Protein AF-A0A818UI36-F1 (afdb_monomer)

pLDDT: mean 81.96, std 17.67, range [47.0, 98.19]

Structure (mmCIF, N/CA/C/O backbone):
data_AF-A0A818UI36-F1
#
_entry.id   AF-A0A818UI36-F1
#
loop_
_atom_site.group_PDB
_atom_site.id
_atom_site.type_symbol
_atom_site.label_atom_id
_atom_site.label_alt_id
_atom_site.label_comp_id
_atom_site.label_asym_id
_atom_site.label_entity_id
_atom_site.label_seq_id
_atom_site.pdbx_PDB_ins_code
_atom_site.Cartn_x
_atom_site.Cartn_y
_atom_site.Cartn_z
_atom_site.occupancy
_atom_site.B_iso_or_equiv
_atom_site.auth_seq_id
_atom_site.auth_comp_id
_atom_site.auth_asym_id
_atom_site.auth_atom_id
_atom_site.pdbx_PDB_model_num
ATOM 1 N N . MET A 1 1 ? 11.537 -13.471 -4.203 1.00 47.00 1 MET A N 1
ATOM 2 C CA . MET A 1 1 ? 10.579 -13.630 -5.318 1.00 47.00 1 MET A CA 1
ATOM 3 C C . MET A 1 1 ? 9.491 -12.593 -5.110 1.00 47.00 1 MET A C 1
ATOM 5 O O . MET A 1 1 ? 9.039 -12.484 -3.979 1.00 47.00 1 MET A O 1
ATOM 9 N N . ALA A 1 2 ? 9.150 -11.812 -6.138 1.00 59.53 2 ALA A N 1
ATOM 10 C CA . ALA A 1 2 ? 8.014 -10.890 -6.097 1.00 59.53 2 ALA A CA 1
ATOM 11 C C . ALA A 1 2 ? 6.704 -11.681 -6.213 1.00 59.53 2 ALA A C 1
ATOM 13 O O . ALA A 1 2 ? 6.661 -12.662 -6.960 1.00 59.53 2 ALA A O 1
ATOM 14 N N . ASN A 1 3 ? 5.647 -11.264 -5.509 1.00 71.19 3 ASN A N 1
ATOM 15 C CA . ASN A 1 3 ? 4.349 -11.951 -5.573 1.00 71.19 3 ASN A CA 1
ATOM 16 C C . ASN A 1 3 ? 3.522 -11.554 -6.812 1.00 71.19 3 ASN A C 1
ATOM 18 O O . ASN A 1 3 ? 2.388 -12.003 -6.944 1.00 71.19 3 ASN A O 1
ATOM 22 N N . GLN A 1 4 ? 4.093 -10.757 -7.728 1.00 85.06 4 GLN A N 1
ATOM 23 C CA . GLN A 1 4 ? 3.469 -10.308 -8.983 1.00 85.06 4 GLN A CA 1
ATOM 24 C C . GLN A 1 4 ? 2.098 -9.644 -8.778 1.00 85.06 4 GLN A C 1
ATOM 26 O O . GLN A 1 4 ? 1.242 -9.683 -9.658 1.00 85.06 4 GLN A O 1
ATOM 31 N N . ILE A 1 5 ? 1.876 -9.023 -7.615 1.00 92.12 5 ILE A N 1
ATOM 32 C CA . ILE A 1 5 ? 0.691 -8.194 -7.411 1.00 92.12 5 ILE A CA 1
ATOM 33 C C . ILE A 1 5 ? 0.895 -6.923 -8.238 1.00 92.12 5 ILE A C 1
ATOM 35 O O . ILE A 1 5 ? 1.753 -6.111 -7.903 1.00 92.12 5 ILE A O 1
ATOM 39 N N . GLY A 1 6 ? 0.146 -6.799 -9.332 1.00 94.69 6 GLY A N 1
ATOM 40 C CA . GLY A 1 6 ? 0.037 -5.567 -10.115 1.00 94.69 6 GLY A CA 1
ATOM 41 C C . GLY A 1 6 ? -1.142 -4.709 -9.676 1.00 94.69 6 GLY A C 1
ATOM 42 O O . GLY A 1 6 ? -1.801 -5.007 -8.676 1.00 94.69 6 GLY A O 1
ATOM 43 N N . ASP A 1 7 ? -1.440 -3.676 -10.458 1.00 97.69 7 ASP A N 1
ATOM 44 C CA . ASP A 1 7 ? -2.481 -2.692 -10.141 1.00 97.69 7 ASP A CA 1
ATOM 45 C C . ASP A 1 7 ? -3.861 -3.313 -9.916 1.00 97.69 7 ASP A C 1
ATOM 47 O O . ASP A 1 7 ? -4.539 -2.975 -8.948 1.00 97.69 7 ASP A O 1
ATOM 51 N N . GLU A 1 8 ? -4.247 -4.298 -10.729 1.00 96.88 8 GLU A N 1
ATOM 52 C CA . GLU A 1 8 ? -5.520 -5.007 -10.558 1.00 96.88 8 GLU A CA 1
ATOM 53 C C . GLU A 1 8 ? -5.568 -5.778 -9.223 1.00 96.88 8 GLU A C 1
ATOM 55 O O . GLU A 1 8 ? -6.557 -5.752 -8.487 1.00 96.88 8 GLU A O 1
ATOM 60 N N . GLY A 1 9 ? -4.460 -6.425 -8.849 1.00 96.25 9 GLY A N 1
ATOM 61 C CA . GLY A 1 9 ? -4.343 -7.109 -7.563 1.00 96.25 9 GLY A CA 1
ATOM 62 C C . GLY A 1 9 ? -4.409 -6.133 -6.386 1.00 96.25 9 GLY A C 1
ATOM 63 O O . GLY A 1 9 ? -5.090 -6.403 -5.392 1.00 96.25 9 GLY A O 1
ATOM 64 N N . ALA A 1 10 ? -3.754 -4.977 -6.516 1.00 97.31 10 ALA A N 1
ATOM 65 C CA . ALA A 1 10 ? -3.821 -3.897 -5.540 1.00 97.31 10 ALA A CA 1
ATOM 66 C C . ALA A 1 10 ? -5.242 -3.325 -5.419 1.00 97.31 10 ALA A C 1
ATOM 68 O O . ALA A 1 10 ? -5.692 -3.072 -4.304 1.00 97.31 10 ALA A O 1
ATOM 69 N N . GLN A 1 11 ? -5.985 -3.208 -6.523 1.00 98.19 11 GLN A N 1
ATOM 70 C CA . GLN A 1 11 ? -7.384 -2.783 -6.528 1.00 98.19 11 GLN A CA 1
ATOM 71 C C . GLN A 1 11 ? -8.284 -3.759 -5.758 1.00 98.19 11 GLN A C 1
ATOM 73 O O . GLN A 1 11 ? -9.048 -3.342 -4.883 1.00 98.19 11 GLN A O 1
ATOM 78 N N . TYR A 1 12 ? -8.194 -5.067 -6.026 1.00 97.50 12 TYR A N 1
ATOM 79 C CA . TYR A 1 12 ? -8.975 -6.052 -5.266 1.00 97.50 12 TYR A CA 1
ATOM 80 C C . TYR A 1 12 ? -8.613 -6.037 -3.781 1.00 97.50 12 TYR A C 1
ATOM 82 O O . TYR A 1 12 ? -9.500 -6.103 -2.923 1.00 97.50 12 TYR A O 1
ATOM 90 N N . PHE A 1 13 ? -7.322 -5.907 -3.467 1.00 96.56 13 PHE A N 1
ATOM 91 C CA . PHE A 1 13 ? -6.868 -5.786 -2.090 1.00 96.56 13 PHE A CA 1
ATOM 92 C C . PHE A 1 13 ? -7.407 -4.516 -1.424 1.00 96.56 13 PHE A C 1
ATOM 94 O O . PHE A 1 13 ? -7.908 -4.589 -0.306 1.00 96.56 13 PHE A O 1
ATOM 101 N N . ALA A 1 14 ? -7.378 -3.374 -2.110 1.00 97.19 14 ALA A N 1
ATOM 102 C CA . ALA A 1 14 ? -7.915 -2.104 -1.634 1.00 97.19 14 ALA A CA 1
ATOM 103 C C . ALA A 1 14 ? -9.413 -2.210 -1.305 1.00 97.19 14 ALA A C 1
ATOM 105 O O . ALA A 1 14 ? -9.839 -1.823 -0.215 1.00 97.19 14 ALA A O 1
ATOM 106 N N . ASN A 1 15 ? -10.200 -2.827 -2.189 1.00 97.50 15 ASN A N 1
ATOM 107 C CA . ASN A 1 15 ? -11.624 -3.077 -1.955 1.00 97.50 15 ASN A CA 1
ATOM 108 C C . ASN A 1 15 ? -11.854 -3.945 -0.706 1.00 97.50 15 ASN A C 1
ATOM 110 O O . ASN A 1 15 ? -12.710 -3.639 0.127 1.00 97.50 15 ASN A O 1
ATOM 114 N N . ALA A 1 16 ? -11.057 -5.002 -0.525 1.00 97.00 16 ALA A N 1
ATOM 115 C CA . ALA A 1 16 ? -11.108 -5.825 0.682 1.00 97.00 16 ALA A CA 1
ATOM 116 C C . ALA A 1 16 ? -10.648 -5.054 1.934 1.00 97.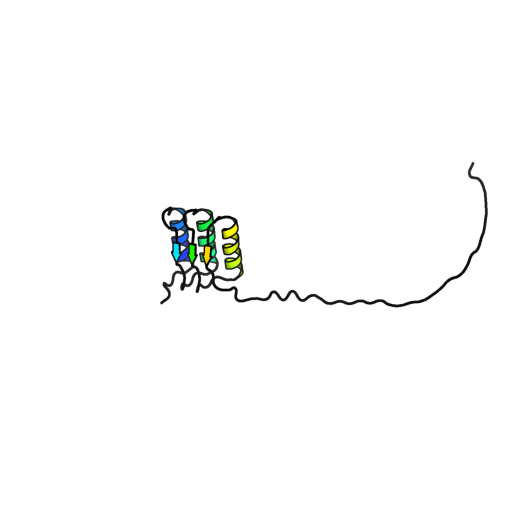00 16 ALA A C 1
ATOM 118 O O . ALA A 1 16 ? -11.181 -5.251 3.028 1.00 97.00 16 ALA A O 1
ATOM 119 N N . LEU A 1 17 ? -9.682 -4.147 1.792 1.00 96.38 17 LEU A N 1
ATOM 120 C CA . LEU A 1 17 ? -9.164 -3.350 2.893 1.00 96.38 17 LEU A CA 1
ATOM 121 C C . LEU A 1 17 ? -10.213 -2.365 3.412 1.00 96.38 17 LEU A C 1
ATOM 123 O O . LEU A 1 17 ? -10.332 -2.198 4.620 1.00 96.38 17 LEU A O 1
ATOM 127 N N . GLN A 1 18 ? -11.037 -1.769 2.548 1.00 96.00 18 GLN A N 1
ATOM 128 C CA . GLN A 1 18 ? -12.106 -0.851 2.968 1.00 96.00 18 GLN A CA 1
ATOM 129 C C . GLN A 1 18 ? -13.084 -1.490 3.968 1.00 96.00 18 GLN A C 1
ATOM 131 O O . GLN A 1 18 ? -13.517 -0.841 4.930 1.00 96.00 18 GLN A O 1
ATOM 136 N N . ILE A 1 19 ? -13.409 -2.771 3.768 1.00 96.12 19 ILE A N 1
ATOM 137 C CA . ILE A 1 19 ? -14.330 -3.532 4.624 1.00 96.12 19 ILE A CA 1
ATOM 138 C C . ILE A 1 19 ? -13.633 -4.174 5.825 1.00 96.12 19 ILE A C 1
ATOM 140 O O . ILE A 1 19 ? -14.263 -4.353 6.868 1.00 96.12 19 ILE A O 1
ATOM 144 N N . ASN A 1 20 ? -12.347 -4.506 5.713 1.00 95.62 20 ASN A N 1
ATOM 145 C CA . ASN A 1 20 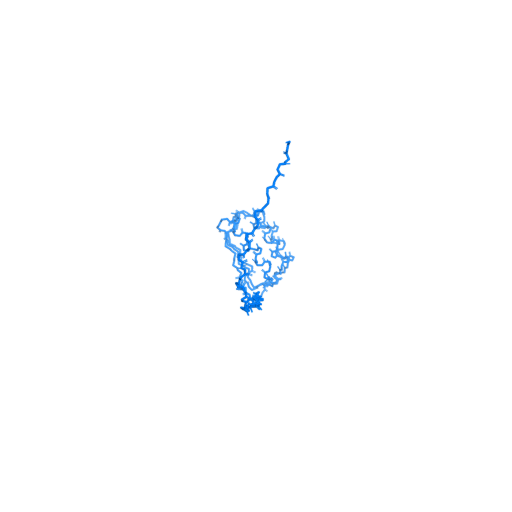? -11.600 -5.135 6.791 1.00 95.62 20 ASN A CA 1
ATOM 146 C C . ASN A 1 20 ? -11.418 -4.157 7.965 1.00 95.62 20 ASN A C 1
ATOM 148 O O . ASN A 1 20 ? -11.012 -3.018 7.767 1.00 95.62 20 ASN A O 1
ATOM 152 N N . LYS A 1 21 ? -11.721 -4.589 9.195 1.00 94.62 21 LYS A N 1
ATOM 153 C CA . LYS A 1 21 ? -11.587 -3.770 10.418 1.00 94.62 21 LYS A CA 1
ATOM 154 C C . LYS A 1 21 ? -10.658 -4.398 11.460 1.00 94.62 21 LYS A C 1
ATOM 156 O O . LYS A 1 21 ? -10.746 -4.075 12.640 1.00 94.62 21 LYS A O 1
ATOM 161 N N . THR A 1 22 ? -9.822 -5.347 11.050 1.00 96.56 22 THR A N 1
ATOM 162 C CA . THR A 1 22 ? -8.964 -6.118 11.961 1.00 96.56 22 THR A CA 1
ATOM 163 C C . THR A 1 22 ? -7.488 -6.011 11.614 1.00 96.56 22 THR A C 1
ATOM 165 O O . THR A 1 22 ? -6.653 -6.105 12.508 1.00 96.56 22 THR A O 1
ATOM 168 N N . LEU A 1 23 ? -7.153 -5.805 10.340 1.00 96.88 23 LEU A N 1
ATOM 169 C CA . LEU A 1 23 ? -5.777 -5.624 9.908 1.00 96.88 23 LEU A CA 1
ATOM 170 C C . LEU A 1 23 ? -5.246 -4.273 10.380 1.00 96.88 23 LEU A C 1
ATOM 172 O O . LEU A 1 23 ? -5.863 -3.230 10.153 1.00 96.88 23 LEU A O 1
ATOM 176 N N . THR A 1 24 ? -4.072 -4.332 11.002 1.00 96.75 24 THR A N 1
ATOM 177 C CA . THR A 1 24 ? -3.296 -3.178 11.462 1.00 96.75 24 THR A CA 1
ATOM 178 C C . THR A 1 24 ? -2.039 -2.969 10.623 1.00 96.75 24 THR A C 1
ATOM 180 O O . THR A 1 24 ? -1.619 -1.836 10.408 1.00 96.75 24 THR A O 1
ATOM 183 N N . THR A 1 25 ? -1.461 -4.049 10.095 1.00 96.81 25 THR A N 1
ATOM 184 C CA . THR A 1 25 ? -0.219 -4.017 9.319 1.00 96.81 25 THR A CA 1
ATOM 185 C C . THR A 1 25 ? -0.393 -4.751 7.998 1.00 96.81 25 THR A C 1
ATOM 187 O O . THR A 1 25 ? -0.862 -5.889 7.966 1.00 96.81 25 THR A O 1
ATOM 190 N N . VAL A 1 26 ? 0.022 -4.107 6.909 1.00 96.38 26 VAL A N 1
ATOM 191 C CA . VAL A 1 26 ? -0.030 -4.643 5.547 1.00 96.38 26 VAL A CA 1
ATOM 192 C C . VAL A 1 26 ? 1.366 -4.581 4.931 1.00 96.38 26 VAL A C 1
ATOM 194 O O . VAL A 1 26 ? 2.006 -3.534 4.929 1.00 96.38 26 VAL A O 1
ATOM 197 N N . ASN A 1 27 ? 1.849 -5.697 4.384 1.00 96.19 27 ASN A N 1
ATOM 198 C CA . ASN A 1 27 ? 3.116 -5.738 3.657 1.00 96.19 27 ASN A CA 1
ATOM 199 C C . ASN A 1 27 ? 2.870 -6.130 2.199 1.00 96.19 27 ASN A C 1
ATOM 201 O O . ASN A 1 27 ? 2.565 -7.285 1.910 1.00 96.19 27 ASN A O 1
ATOM 205 N N . LEU A 1 28 ? 3.013 -5.156 1.306 1.00 95.94 28 LEU A N 1
ATOM 206 C CA . LEU A 1 28 ? 2.921 -5.300 -0.145 1.00 95.94 28 LEU A CA 1
ATOM 207 C C . LEU A 1 28 ? 4.265 -4.992 -0.818 1.00 95.94 28 LEU A C 1
ATOM 209 O O . LEU A 1 28 ? 4.311 -4.725 -2.018 1.00 95.94 28 LEU A O 1
ATOM 213 N N . ALA A 1 29 ? 5.368 -5.046 -0.069 1.00 95.31 29 ALA A N 1
ATOM 214 C CA . ALA A 1 29 ? 6.682 -4.795 -0.629 1.00 95.31 29 ALA A CA 1
ATOM 215 C C . ALA A 1 29 ? 7.100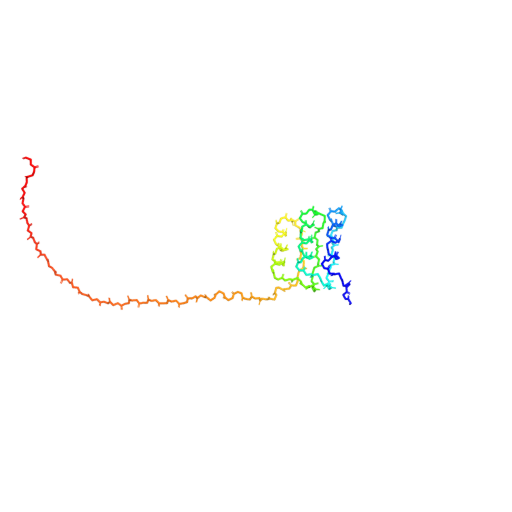 -5.872 -1.644 1.00 95.31 29 ALA A C 1
ATOM 217 O O . ALA A 1 29 ? 6.699 -7.033 -1.521 1.00 95.31 29 ALA A O 1
ATOM 218 N N . ILE A 1 30 ? 7.965 -5.501 -2.592 1.00 94.56 30 ILE A N 1
ATOM 219 C CA . ILE A 1 30 ? 8.518 -6.395 -3.624 1.00 94.56 30 ILE A CA 1
ATOM 220 C C . ILE A 1 30 ? 7.386 -6.967 -4.495 1.00 94.56 30 ILE A C 1
ATOM 222 O O . ILE A 1 30 ? 7.179 -8.181 -4.591 1.00 94.56 30 ILE A O 1
ATOM 226 N N . ASN A 1 31 ? 6.618 -6.068 -5.105 1.00 95.75 31 ASN A N 1
ATOM 227 C CA . ASN A 1 31 ? 5.563 -6.371 -6.070 1.00 95.75 31 ASN A CA 1
ATOM 228 C C . ASN A 1 31 ? 5.714 -5.461 -7.300 1.00 95.75 31 ASN A C 1
ATOM 230 O O . ASN A 1 31 ? 6.760 -4.849 -7.485 1.00 95.75 31 ASN A O 1
ATOM 234 N N . ILE A 1 32 ? 4.711 -5.443 -8.176 1.00 95.75 32 ILE A N 1
ATOM 235 C CA . ILE A 1 32 ? 4.702 -4.653 -9.415 1.00 95.75 32 ILE A CA 1
ATOM 236 C C . ILE A 1 32 ? 3.521 -3.674 -9.403 1.00 95.75 32 ILE A C 1
ATOM 238 O O . ILE A 1 32 ? 2.840 -3.483 -10.404 1.00 95.75 32 ILE A O 1
ATOM 242 N N . ILE A 1 33 ? 3.221 -3.115 -8.227 1.00 97.00 33 ILE A N 1
ATOM 243 C CA . ILE A 1 33 ? 2.164 -2.115 -8.058 1.00 97.00 33 ILE A CA 1
ATOM 244 C C . ILE A 1 33 ? 2.674 -0.800 -8.645 1.00 97.00 33 ILE A C 1
ATOM 246 O O . ILE A 1 33 ? 3.710 -0.303 -8.207 1.00 97.00 33 ILE A O 1
ATOM 250 N N . GLY A 1 34 ? 1.956 -0.259 -9.618 1.00 96.19 34 GLY A N 1
ATOM 251 C CA . GLY A 1 34 ? 2.198 1.043 -10.216 1.00 96.19 34 GLY A CA 1
ATOM 252 C C . GLY A 1 34 ? 1.336 2.138 -9.592 1.00 96.19 34 GLY A C 1
ATOM 253 O O . GLY A 1 34 ? 0.742 1.985 -8.517 1.00 96.19 34 GLY A O 1
ATOM 254 N N . ASP A 1 35 ? 1.258 3.267 -10.291 1.00 97.06 35 ASP A N 1
ATOM 255 C CA . ASP A 1 35 ? 0.532 4.457 -9.837 1.00 97.06 35 ASP A CA 1
ATOM 256 C C . ASP A 1 35 ? -0.974 4.208 -9.693 1.00 97.06 35 ASP A C 1
ATOM 258 O O . ASP A 1 35 ? -1.593 4.665 -8.729 1.00 97.06 35 ASP A O 1
ATOM 262 N N . GLU A 1 36 ? -1.572 3.433 -10.602 1.00 97.69 36 GLU A N 1
ATOM 263 C CA . GLU A 1 36 ? -3.001 3.118 -10.544 1.00 97.69 36 GLU A CA 1
ATOM 264 C C . GLU A 1 36 ? -3.336 2.260 -9.318 1.00 97.69 36 GLU A C 1
ATOM 266 O O . GLU A 1 36 ? -4.300 2.531 -8.597 1.00 97.69 36 GLU A O 1
ATOM 271 N N . GLY A 1 37 ? -2.541 1.230 -9.024 1.00 97.50 37 GLY A N 1
ATOM 272 C CA . GLY A 1 37 ? -2.728 0.396 -7.840 1.00 97.50 37 GLY A CA 1
ATOM 273 C C . GLY A 1 37 ? -2.475 1.168 -6.545 1.00 97.50 37 GLY A C 1
ATOM 274 O O . GLY A 1 37 ? -3.230 1.022 -5.579 1.00 97.50 37 GLY A O 1
ATOM 275 N N . ALA A 1 38 ? -1.463 2.038 -6.536 1.00 97.19 38 ALA A N 1
ATOM 276 C CA . ALA A 1 38 ? -1.193 2.958 -5.436 1.00 97.19 38 ALA A CA 1
ATOM 277 C C . ALA A 1 38 ? -2.383 3.890 -5.155 1.00 97.19 38 ALA A C 1
ATOM 279 O O . ALA A 1 38 ? -2.745 4.067 -3.990 1.00 97.19 38 ALA A O 1
ATOM 280 N N . GLN A 1 39 ? -3.045 4.412 -6.193 1.00 97.50 39 GLN A N 1
ATOM 281 C CA . GLN A 1 39 ? -4.246 5.239 -6.050 1.00 97.50 39 GLN A CA 1
ATOM 282 C C . GLN A 1 39 ? -5.409 4.469 -5.407 1.00 97.50 39 GLN A C 1
ATOM 284 O O . GLN A 1 39 ? -6.059 4.960 -4.483 1.00 97.50 39 GLN A O 1
ATOM 289 N N . HIS A 1 40 ? -5.656 3.227 -5.826 1.00 98.06 40 HIS A N 1
ATOM 290 C CA . HIS A 1 40 ? -6.699 2.412 -5.198 1.00 98.06 40 HIS A CA 1
ATOM 291 C C . HIS A 1 40 ? -6.411 2.161 -3.710 1.00 98.06 40 HIS A C 1
ATOM 293 O O . HIS A 1 40 ? -7.307 2.259 -2.865 1.00 98.06 40 HIS A O 1
ATOM 299 N N . LEU A 1 41 ? -5.153 1.861 -3.370 1.00 97.19 41 LEU A N 1
ATOM 300 C CA . LEU A 1 41 ? -4.722 1.695 -1.981 1.00 97.19 41 LEU A CA 1
ATOM 301 C C . LEU A 1 41 ? -4.887 2.993 -1.186 1.00 97.19 41 LEU A C 1
ATOM 303 O O . LEU A 1 41 ? -5.362 2.950 -0.050 1.00 97.19 41 LEU A O 1
ATOM 307 N N . ALA A 1 42 ? -4.552 4.135 -1.784 1.00 95.50 42 ALA A N 1
ATOM 308 C CA . ALA A 1 42 ? -4.742 5.452 -1.198 1.00 95.50 42 ALA A CA 1
ATOM 309 C C . ALA A 1 42 ? -6.204 5.701 -0.796 1.00 95.50 42 ALA A C 1
ATOM 311 O O . ALA A 1 42 ? -6.492 6.058 0.352 1.00 95.50 42 ALA A O 1
ATOM 312 N N . ASP A 1 43 ? -7.138 5.461 -1.713 1.00 95.44 43 ASP A N 1
ATOM 313 C CA . ASP A 1 43 ? -8.569 5.645 -1.466 1.00 95.44 43 ASP A CA 1
ATOM 314 C C . ASP A 1 43 ? -9.080 4.698 -0.373 1.00 95.44 43 ASP A C 1
ATOM 316 O O . ASP A 1 43 ? -9.831 5.097 0.524 1.00 95.44 43 ASP A O 1
ATOM 320 N N . ALA A 1 44 ? -8.618 3.445 -0.377 1.00 96.06 44 ALA A N 1
ATOM 321 C CA . ALA A 1 44 ? -8.969 2.488 0.663 1.00 96.06 44 ALA A CA 1
ATOM 322 C C . ALA A 1 44 ? -8.443 2.888 2.045 1.00 96.06 44 ALA A C 1
ATOM 324 O O . ALA A 1 44 ? -9.171 2.760 3.033 1.00 96.06 44 ALA A O 1
ATOM 325 N N . LEU A 1 45 ? -7.212 3.396 2.130 1.00 95.25 45 LEU A N 1
ATOM 326 C CA . LEU A 1 45 ? -6.610 3.855 3.381 1.00 95.25 45 LEU A CA 1
ATOM 327 C C . LEU A 1 45 ? -7.335 5.083 3.936 1.00 95.25 45 LEU A C 1
ATOM 329 O O . LEU A 1 45 ? -7.493 5.192 5.146 1.00 95.25 45 LEU A O 1
ATOM 333 N N . GLN A 1 46 ? -7.861 5.984 3.105 1.00 93.62 46 GLN A N 1
ATOM 334 C CA . GLN A 1 46 ? -8.670 7.111 3.596 1.00 93.62 46 GLN A CA 1
ATOM 335 C C . GLN A 1 46 ? -9.939 6.655 4.339 1.00 93.62 46 GLN A C 1
ATOM 337 O O . GLN A 1 46 ? -10.382 7.322 5.281 1.00 93.62 46 GLN A O 1
ATOM 342 N N . ILE A 1 47 ? -10.503 5.509 3.951 1.00 93.50 47 ILE A N 1
ATOM 343 C CA . ILE A 1 47 ? -11.706 4.920 4.553 1.00 93.50 47 ILE A CA 1
ATOM 344 C C . ILE A 1 47 ? -11.346 3.998 5.728 1.00 93.50 47 ILE A C 1
ATOM 346 O O . ILE A 1 47 ? -12.029 3.986 6.757 1.00 93.50 47 ILE A O 1
ATOM 350 N N . ASN A 1 48 ? -10.287 3.200 5.592 1.00 93.38 48 ASN A N 1
ATOM 351 C CA . ASN A 1 48 ? -9.847 2.260 6.612 1.00 93.38 48 ASN A CA 1
ATOM 352 C C . ASN A 1 48 ? -9.071 2.980 7.730 1.00 93.38 48 ASN A C 1
ATOM 354 O O . A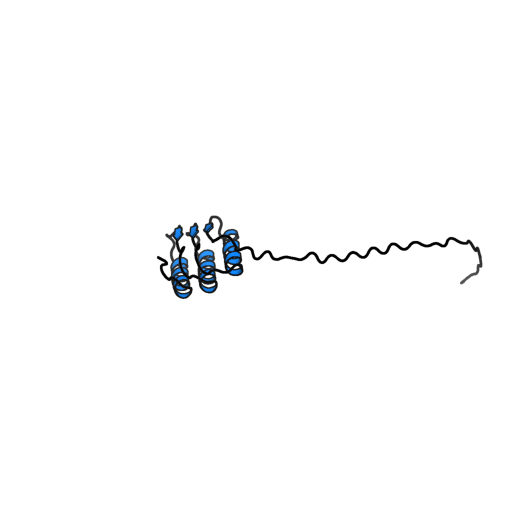SN A 1 48 ? -8.024 3.567 7.496 1.00 93.38 48 ASN A O 1
ATOM 358 N N . LYS A 1 49 ? -9.571 2.896 8.969 1.00 91.00 49 LYS A N 1
ATOM 359 C CA . LYS A 1 49 ? -8.943 3.510 10.156 1.00 91.00 49 LYS A CA 1
ATOM 360 C C . LYS A 1 49 ? -8.255 2.505 11.083 1.00 91.00 49 LYS A C 1
ATOM 362 O O . LYS A 1 49 ? -7.873 2.868 12.188 1.00 91.00 49 LYS A O 1
ATOM 367 N N . THR A 1 50 ? -8.170 1.239 10.682 1.00 95.00 50 THR A N 1
ATOM 368 C CA . THR A 1 50 ? -7.575 0.168 11.495 1.00 95.00 50 THR A CA 1
ATOM 369 C C . THR A 1 50 ? -6.140 -0.119 11.089 1.00 95.00 50 THR A C 1
ATOM 371 O O . THR A 1 50 ? -5.335 -0.463 11.949 1.00 95.00 50 THR A O 1
ATOM 374 N N . VAL A 1 51 ? -5.809 0.051 9.807 1.00 96.12 51 VAL A N 1
ATOM 375 C CA . VAL A 1 51 ? -4.434 -0.042 9.320 1.00 96.12 51 VAL A CA 1
ATOM 376 C C . VAL A 1 51 ? -3.632 1.137 9.851 1.00 96.12 51 VAL A C 1
ATOM 378 O O . VAL A 1 51 ? -3.962 2.292 9.599 1.00 96.12 51 VAL A O 1
ATOM 381 N N . THR A 1 52 ? -2.556 0.821 10.557 1.00 95.69 52 THR A N 1
ATOM 382 C CA . THR A 1 52 ? -1.582 1.779 11.082 1.00 95.69 52 THR A CA 1
ATOM 383 C C . THR A 1 52 ? -0.269 1.719 10.317 1.00 95.69 52 THR A C 1
ATOM 385 O O . THR A 1 52 ? 0.520 2.648 10.392 1.00 95.69 52 THR A O 1
ATOM 388 N N . THR A 1 53 ? -0.007 0.642 9.573 1.00 96.56 53 THR A N 1
ATOM 389 C CA . THR A 1 53 ? 1.247 0.496 8.829 1.00 96.56 53 THR A CA 1
ATOM 390 C C . THR A 1 53 ? 1.016 -0.216 7.508 1.00 96.56 53 THR A C 1
ATOM 392 O O . THR A 1 53 ? 0.451 -1.313 7.476 1.00 96.56 53 THR A O 1
ATOM 395 N N . ILE A 1 54 ? 1.515 0.365 6.421 1.00 97.12 54 ILE A N 1
ATOM 396 C CA . ILE A 1 54 ? 1.567 -0.277 5.110 1.00 97.12 54 ILE A CA 1
ATOM 397 C C . ILE A 1 54 ? 2.963 -0.138 4.501 1.00 97.12 54 ILE A C 1
ATOM 399 O O . ILE A 1 54 ? 3.547 0.942 4.483 1.00 97.12 54 ILE A O 1
ATOM 403 N N . ASN A 1 55 ? 3.514 -1.249 4.014 1.00 96.94 55 ASN A N 1
ATOM 404 C CA . ASN A 1 55 ? 4.800 -1.277 3.324 1.00 96.94 55 ASN A CA 1
ATOM 405 C C . ASN A 1 55 ? 4.605 -1.503 1.824 1.00 96.94 55 ASN A C 1
ATOM 407 O O . ASN A 1 55 ? 4.085 -2.542 1.425 1.00 96.94 55 ASN A O 1
ATOM 411 N N . LEU A 1 56 ? 5.040 -0.531 1.025 1.00 96.31 56 LEU A N 1
ATOM 412 C CA . LEU A 1 56 ? 4.949 -0.489 -0.434 1.00 96.31 56 LEU A CA 1
ATOM 413 C C . LEU A 1 56 ? 6.328 -0.386 -1.101 1.00 96.31 56 LEU A C 1
ATOM 415 O O . LEU A 1 56 ? 6.413 -0.120 -2.296 1.00 96.31 56 LEU A O 1
ATOM 419 N N . ARG A 1 57 ? 7.414 -0.626 -0.361 1.00 95.25 57 ARG A N 1
ATOM 420 C CA . ARG A 1 57 ? 8.780 -0.626 -0.905 1.00 95.25 57 ARG A CA 1
ATOM 421 C C . ARG A 1 57 ? 8.976 -1.663 -2.007 1.00 95.25 57 ARG A C 1
ATOM 423 O O . ARG A 1 57 ? 8.366 -2.725 -1.990 1.00 95.25 57 ARG A O 1
ATOM 430 N N . PHE A 1 58 ? 9.893 -1.397 -2.917 1.00 93.19 58 PHE A N 1
ATOM 431 C CA . PHE A 1 58 ? 10.211 -2.190 -4.095 1.00 93.19 58 PHE A CA 1
ATOM 432 C C . PHE A 1 58 ? 8.964 -2.504 -4.936 1.00 93.19 58 PHE A C 1
ATOM 434 O O . PHE A 1 58 ? 8.657 -3.666 -5.195 1.00 93.19 58 PHE A O 1
ATOM 441 N N . ASN A 1 59 ? 8.225 -1.458 -5.302 1.00 94.56 59 ASN A N 1
ATOM 442 C CA . ASN A 1 59 ? 7.131 -1.482 -6.277 1.00 94.56 59 ASN A CA 1
ATOM 443 C C . ASN A 1 59 ? 7.431 -0.490 -7.413 1.00 94.56 59 ASN A C 1
ATOM 445 O O . ASN A 1 59 ? 8.418 0.240 -7.355 1.00 94.56 59 ASN A O 1
ATOM 449 N N . GLU A 1 60 ? 6.574 -0.434 -8.425 1.00 94.69 60 GLU A N 1
ATOM 450 C CA . GLU A 1 60 ? 6.719 0.426 -9.608 1.00 94.69 60 GLU A CA 1
ATOM 451 C C . GLU A 1 60 ? 5.957 1.760 -9.447 1.00 94.69 60 GLU A C 1
ATOM 453 O O . GLU A 1 60 ? 5.463 2.331 -10.414 1.00 94.69 60 GLU A O 1
ATOM 458 N N . ILE A 1 61 ? 5.851 2.258 -8.207 1.00 94.44 61 ILE A N 1
ATOM 459 C CA . ILE A 1 61 ? 5.123 3.490 -7.867 1.00 94.44 61 ILE A CA 1
ATOM 460 C C . ILE A 1 61 ? 6.000 4.707 -8.189 1.00 94.44 61 ILE A C 1
ATOM 462 O O . ILE A 1 61 ? 7.089 4.871 -7.631 1.00 94.44 61 ILE A O 1
ATOM 466 N N . GLY A 1 62 ? 5.500 5.579 -9.054 1.00 93.69 62 GLY A N 1
ATOM 467 C CA . GLY A 1 62 ? 6.092 6.843 -9.454 1.00 93.69 62 GLY A CA 1
ATOM 468 C C . GLY A 1 62 ? 6.033 7.924 -8.373 1.00 93.69 62 GLY A C 1
ATOM 469 O O . GLY A 1 62 ? 5.316 7.834 -7.374 1.00 93.69 62 GLY A O 1
ATOM 470 N N . TYR A 1 63 ? 6.820 8.980 -8.582 1.00 90.31 63 TYR A N 1
ATOM 471 C CA . TYR A 1 63 ? 6.996 10.079 -7.626 1.00 90.31 63 TYR A CA 1
ATOM 472 C C . TYR A 1 63 ? 5.675 10.764 -7.239 1.00 90.31 63 TYR A C 1
ATOM 474 O O . TYR A 1 63 ? 5.399 10.951 -6.053 1.00 90.31 63 TYR A O 1
ATOM 482 N N . ASP A 1 64 ? 4.819 11.077 -8.214 1.00 90.56 64 ASP A N 1
ATOM 483 C CA . ASP A 1 64 ? 3.549 11.761 -7.949 1.00 90.56 64 ASP A CA 1
ATOM 484 C C . ASP A 1 64 ? 2.599 10.903 -7.108 1.00 90.56 64 ASP A C 1
ATOM 486 O O . ASP A 1 64 ? 1.989 11.394 -6.154 1.00 90.56 64 ASP A O 1
ATOM 490 N N . ALA A 1 65 ? 2.515 9.602 -7.395 1.00 93.12 65 ALA A N 1
ATOM 491 C CA . ALA A 1 65 ? 1.717 8.675 -6.602 1.00 93.12 65 ALA A CA 1
ATOM 492 C C . ALA A 1 65 ? 2.294 8.496 -5.187 1.00 93.12 65 ALA A C 1
ATOM 494 O O . ALA A 1 65 ? 1.540 8.495 -4.210 1.00 93.12 65 ALA A O 1
ATOM 495 N N . LYS A 1 66 ? 3.627 8.433 -5.033 1.00 92.75 66 LYS A N 1
ATOM 496 C CA . LYS A 1 66 ? 4.286 8.459 -3.713 1.00 92.75 66 LYS A CA 1
ATOM 497 C C . LYS A 1 66 ? 3.922 9.727 -2.934 1.00 92.75 66 LYS A C 1
ATOM 499 O O . LYS A 1 66 ? 3.561 9.635 -1.760 1.00 92.75 66 LYS A O 1
ATOM 504 N N . LYS A 1 67 ? 3.962 10.900 -3.573 1.00 91.06 67 LYS A N 1
ATOM 505 C CA . LYS A 1 67 ? 3.583 12.188 -2.970 1.00 91.06 67 LYS A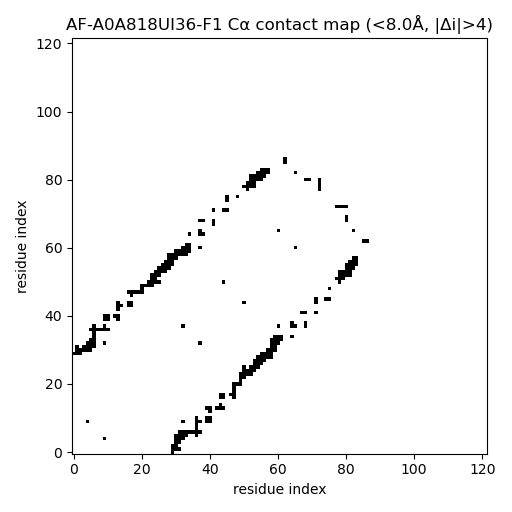 CA 1
ATOM 506 C C . LYS A 1 67 ? 2.130 12.176 -2.493 1.00 91.06 67 LYS A C 1
ATOM 508 O O . LYS A 1 67 ? 1.863 12.553 -1.353 1.00 91.06 67 LYS A O 1
ATOM 513 N N . GLN A 1 68 ? 1.207 11.684 -3.317 1.00 90.94 68 GLN A N 1
ATOM 514 C CA . GLN A 1 68 ? -0.202 11.547 -2.940 1.00 90.94 68 GLN A CA 1
ATOM 515 C C . GLN A 1 68 ? -0.393 10.580 -1.767 1.00 90.94 68 GLN A C 1
ATOM 517 O O . GLN A 1 68 ? -1.098 10.909 -0.815 1.00 90.94 68 GLN A O 1
ATOM 522 N N . LEU A 1 69 ? 0.282 9.426 -1.777 1.00 92.56 69 LEU A N 1
ATOM 523 C CA . LEU A 1 69 ? 0.263 8.487 -0.656 1.00 92.56 69 LEU A CA 1
ATOM 524 C C . LEU A 1 69 ? 0.746 9.154 0.638 1.00 92.56 69 LEU A C 1
ATOM 526 O O . LEU A 1 69 ? 0.077 9.041 1.662 1.00 92.56 69 LEU A O 1
ATOM 530 N N . ARG A 1 70 ? 1.848 9.914 0.603 1.00 90.19 70 ARG A N 1
ATOM 531 C CA . ARG A 1 70 ? 2.359 10.640 1.781 1.00 90.19 70 ARG A CA 1
ATOM 532 C C . ARG A 1 70 ? 1.341 11.641 2.343 1.00 90.19 70 ARG A C 1
ATOM 534 O O . ARG A 1 70 ? 1.195 11.716 3.560 1.00 90.19 70 ARG A O 1
ATOM 541 N N . GLN A 1 71 ? 0.588 12.341 1.491 1.00 90.19 71 GLN A N 1
ATOM 542 C CA . GLN A 1 71 ? -0.466 13.274 1.930 1.00 90.19 71 GLN A CA 1
ATOM 543 C C . GLN A 1 71 ? -1.600 12.580 2.706 1.00 90.19 71 GLN A C 1
ATOM 545 O O . GLN A 1 71 ? -2.307 13.207 3.494 1.00 90.19 71 GLN A O 1
ATOM 550 N N . ILE A 1 72 ? -1.793 11.272 2.535 1.00 88.50 72 ILE A N 1
ATOM 551 C CA . ILE A 1 72 ? -2.820 10.525 3.275 1.00 88.50 72 ILE A CA 1
ATOM 552 C C . ILE A 1 72 ? -2.444 10.388 4.747 1.00 88.50 72 ILE A C 1
ATOM 554 O O . ILE A 1 72 ? -3.336 10.423 5.596 1.00 88.50 72 ILE A O 1
ATOM 558 N N . CYS A 1 73 ? -1.151 10.285 5.068 1.00 82.06 73 CYS A N 1
ATOM 559 C CA . CYS A 1 73 ? -0.674 10.243 6.451 1.00 82.06 73 CYS A CA 1
ATOM 560 C C . CYS A 1 73 ? -1.089 11.497 7.239 1.00 82.06 73 CYS A C 1
ATOM 562 O O . CYS A 1 73 ? -1.322 11.416 8.442 1.00 82.06 73 CYS A O 1
ATOM 564 N N . GLU A 1 74 ? -1.259 12.641 6.570 1.00 82.44 74 GLU A N 1
ATOM 565 C CA . GLU A 1 74 ? -1.748 13.875 7.200 1.00 82.44 74 GLU A CA 1
ATOM 566 C C . GLU A 1 74 ? -3.219 13.758 7.628 1.00 82.44 74 GLU A C 1
ATOM 568 O O . GLU A 1 74 ? -3.632 14.307 8.648 1.00 82.44 74 GLU A O 1
ATOM 573 N N . LYS A 1 75 ? -4.021 13.010 6.861 1.00 81.12 75 LYS A N 1
ATOM 574 C CA . LYS A 1 75 ? -5.456 12.802 7.118 1.00 81.12 75 LYS A CA 1
ATOM 575 C C . LYS A 1 75 ? -5.722 11.622 8.056 1.00 81.12 75 LYS A C 1
ATOM 577 O O . LYS A 1 75 ? -6.751 11.588 8.732 1.00 81.12 75 LYS A O 1
ATOM 582 N N . ASN A 1 76 ? -4.814 10.650 8.091 1.00 84.69 76 ASN A N 1
ATOM 583 C CA . ASN A 1 76 ? -4.912 9.435 8.889 1.00 84.69 76 ASN A CA 1
ATOM 584 C C . ASN A 1 76 ? -3.859 9.431 9.994 1.00 84.69 76 ASN A C 1
ATOM 586 O O . ASN A 1 76 ? -2.768 8.887 9.837 1.00 84.69 76 ASN A O 1
ATOM 590 N N . ILE A 1 77 ? -4.219 10.013 11.137 1.00 82.00 77 ILE A N 1
ATOM 591 C CA . ILE A 1 77 ? -3.340 10.094 12.305 1.00 82.00 77 ILE A CA 1
ATOM 592 C C . ILE A 1 77 ? -2.905 8.683 12.726 1.00 82.00 77 ILE A C 1
ATOM 594 O O . ILE A 1 77 ? -3.739 7.846 13.067 1.00 82.00 77 ILE A O 1
ATOM 598 N N . GLY A 1 78 ? -1.594 8.441 12.718 1.00 86.06 78 GLY A N 1
ATOM 599 C CA . GLY A 1 78 ? -0.998 7.159 13.102 1.00 86.06 78 GLY A CA 1
ATOM 600 C C . GLY A 1 78 ? -0.865 6.136 11.971 1.00 86.06 78 GLY A C 1
ATOM 601 O O . GLY A 1 78 ? -0.470 5.006 12.249 1.00 86.06 78 GLY A O 1
ATOM 602 N N . LEU A 1 79 ? -1.174 6.507 10.723 1.00 93.31 79 LEU A N 1
ATOM 603 C CA . LEU A 1 79 ? -0.840 5.704 9.550 1.00 93.31 79 LEU A CA 1
ATOM 604 C C . LEU A 1 79 ? 0.602 5.982 9.107 1.00 93.31 79 LEU A C 1
ATOM 606 O O . LEU A 1 79 ? 0.970 7.113 8.802 1.00 93.31 79 LEU A O 1
ATOM 610 N N . GLU A 1 80 ? 1.392 4.922 9.025 1.00 94.81 80 GLU A N 1
ATOM 611 C CA . GLU A 1 80 ? 2.744 4.911 8.484 1.00 94.81 80 GLU A CA 1
ATOM 612 C C . GLU A 1 80 ? 2.741 4.236 7.107 1.00 94.81 80 GLU A C 1
ATOM 614 O O . GLU A 1 80 ? 2.356 3.070 6.971 1.00 94.81 80 GLU A O 1
ATOM 619 N N . ILE A 1 81 ? 3.179 4.969 6.081 1.00 94.50 81 ILE A N 1
ATOM 620 C CA . ILE A 1 81 ? 3.324 4.464 4.714 1.00 94.50 81 ILE A CA 1
ATOM 621 C C . ILE A 1 81 ? 4.815 4.395 4.383 1.00 94.50 81 ILE A C 1
ATOM 623 O O . ILE A 1 81 ? 5.487 5.417 4.245 1.00 94.50 81 ILE A O 1
ATOM 627 N N . ASN A 1 82 ? 5.321 3.174 4.242 1.00 94.88 82 ASN A N 1
ATOM 628 C CA . ASN A 1 82 ? 6.711 2.900 3.908 1.00 94.88 82 ASN A CA 1
ATOM 629 C C . ASN A 1 82 ? 6.874 2.777 2.391 1.00 94.88 82 ASN A C 1
ATOM 631 O O . ASN A 1 82 ? 6.414 1.807 1.789 1.00 94.88 82 ASN A O 1
ATOM 635 N N . LEU A 1 83 ? 7.547 3.757 1.793 1.00 93.31 83 LEU A N 1
ATOM 636 C CA . LEU A 1 83 ? 7.876 3.825 0.368 1.00 93.31 83 LEU A CA 1
ATOM 637 C C . LEU A 1 83 ? 9.390 3.792 0.192 1.00 93.31 83 LEU A C 1
ATOM 639 O O . LEU A 1 83 ? 10.142 4.036 1.141 1.00 93.31 83 LEU A O 1
ATOM 643 N N . ASP A 1 84 ? 9.845 3.464 -1.013 1.00 91.25 84 ASP A N 1
ATOM 644 C CA . ASP A 1 84 ? 11.255 3.662 -1.331 1.00 91.25 84 ASP A CA 1
ATOM 645 C C . ASP A 1 84 ? 11.598 5.140 -1.328 1.00 91.25 84 ASP A C 1
ATOM 647 O O . ASP A 1 84 ? 10.723 5.992 -1.512 1.00 91.25 84 ASP A O 1
ATOM 651 N N . VAL A 1 85 ? 12.886 5.411 -1.119 1.00 81.25 85 VAL A N 1
ATOM 652 C CA . VAL A 1 85 ? 13.439 6.755 -1.247 1.00 81.25 85 VAL A CA 1
ATOM 653 C C . VAL A 1 85 ? 13.006 7.301 -2.604 1.00 81.25 85 VAL A C 1
ATOM 655 O O . VAL A 1 85 ? 12.925 6.560 -3.589 1.00 81.25 85 VAL A O 1
ATOM 658 N N . ASP A 1 86 ? 12.597 8.561 -2.610 1.00 74.00 86 ASP A N 1
ATOM 659 C CA . ASP A 1 86 ? 12.276 9.236 -3.852 1.00 74.00 86 ASP A CA 1
ATOM 660 C C . ASP A 1 86 ? 13.577 9.266 -4.661 1.00 74.00 86 ASP A C 1
ATOM 662 O O . ASP A 1 86 ? 14.601 9.734 -4.167 1.00 74.00 86 ASP A O 1
ATOM 666 N N . ASP A 1 87 ? 13.580 8.655 -5.847 1.00 65.06 87 ASP A N 1
ATOM 667 C CA . ASP A 1 87 ? 14.684 8.855 -6.776 1.00 65.06 87 ASP A CA 1
ATOM 668 C C . ASP A 1 87 ? 14.577 10.323 -7.174 1.00 65.06 87 ASP A C 1
ATOM 670 O O . ASP A 1 87 ? 13.676 10.686 -7.933 1.00 65.06 87 ASP A O 1
ATOM 674 N N . ASP A 1 88 ? 15.403 11.166 -6.553 1.00 52.66 88 ASP A N 1
ATOM 675 C CA . ASP A 1 88 ? 15.426 12.608 -6.747 1.00 52.66 88 ASP A CA 1
ATOM 676 C C . ASP A 1 88 ? 15.430 12.925 -8.250 1.00 52.66 88 ASP A C 1
ATOM 678 O O . ASP A 1 88 ? 16.471 12.941 -8.909 1.00 52.66 88 ASP A O 1
ATOM 682 N N . LYS A 1 89 ? 14.264 13.255 -8.810 1.00 61.56 89 LYS A N 1
ATOM 683 C CA . LYS A 1 89 ? 14.244 14.336 -9.781 1.00 61.56 89 LYS A CA 1
ATOM 684 C C . LYS A 1 89 ? 14.355 15.584 -8.939 1.00 61.56 89 LYS A C 1
ATOM 686 O O . LYS A 1 89 ? 13.358 16.090 -8.440 1.00 61.56 89 LYS A O 1
ATOM 691 N N . VAL A 1 90 ? 15.598 16.010 -8.739 1.00 58.75 90 VAL A N 1
ATOM 692 C CA . VAL A 1 90 ? 15.898 17.401 -8.433 1.00 58.75 90 VAL A CA 1
ATOM 693 C C . VAL A 1 90 ? 15.118 18.195 -9.478 1.00 58.75 90 VAL A C 1
ATOM 695 O O . VAL A 1 90 ? 15.440 18.147 -10.666 1.00 58.75 90 VAL A O 1
ATOM 698 N N . GLU A 1 91 ? 14.005 18.799 -9.073 1.00 58.44 91 GLU A N 1
ATOM 699 C CA . GLU A 1 91 ? 13.439 19.913 -9.812 1.00 58.44 91 GLU A CA 1
ATOM 700 C C . GLU A 1 91 ? 14.500 21.000 -9.669 1.00 58.44 91 GLU A C 1
ATOM 702 O O . GLU A 1 91 ? 14.586 21.683 -8.654 1.00 58.44 91 GLU A O 1
ATOM 707 N N . ASP A 1 92 ? 15.426 21.020 -10.627 1.00 54.97 92 ASP A N 1
ATOM 708 C CA . ASP A 1 92 ? 16.341 22.126 -10.852 1.00 54.97 92 ASP A CA 1
ATOM 709 C C . ASP A 1 92 ? 15.458 23.307 -11.269 1.00 54.97 92 ASP A C 1
ATOM 711 O O . ASP A 1 92 ? 15.215 23.551 -12.452 1.00 54.97 92 ASP A O 1
ATOM 715 N N . GLU A 1 93 ? 14.850 23.966 -10.280 1.00 55.50 93 GLU A N 1
ATOM 716 C CA . GLU A 1 93 ? 14.378 25.333 -10.424 1.00 55.50 93 GLU A CA 1
ATOM 717 C C . GLU A 1 93 ? 15.640 26.177 -10.603 1.00 55.50 93 GLU A C 1
ATOM 719 O O . GLU A 1 93 ? 16.215 26.679 -9.640 1.00 55.50 93 GLU A O 1
ATOM 724 N N . GLY A 1 94 ? 16.114 26.253 -11.849 1.00 52.06 94 GLY A N 1
ATOM 725 C CA . GLY A 1 94 ? 17.115 27.226 -12.244 1.00 52.06 94 GLY A CA 1
ATOM 726 C C . GLY A 1 94 ? 16.610 28.602 -11.832 1.00 52.06 94 GLY A C 1
ATOM 727 O O . GLY A 1 94 ? 15.615 29.097 -12.363 1.00 52.06 94 GLY A O 1
ATOM 728 N N . GLU A 1 95 ? 17.271 29.185 -10.840 1.00 54.75 95 GLU A N 1
ATOM 729 C CA . GLU A 1 95 ? 17.195 30.606 -10.561 1.00 54.75 95 GLU A CA 1
ATOM 730 C C . GLU A 1 95 ? 17.660 31.310 -11.845 1.00 54.75 95 GLU A C 1
ATOM 732 O O . GLU A 1 95 ? 18.848 31.317 -12.152 1.00 54.75 95 GLU A O 1
ATOM 737 N N . ASP A 1 96 ? 16.729 31.822 -12.656 1.00 58.16 96 ASP A N 1
ATOM 738 C CA . ASP A 1 96 ? 17.078 32.674 -13.793 1.00 58.16 96 ASP A CA 1
ATOM 739 C C . ASP A 1 96 ? 17.694 33.969 -13.241 1.00 58.16 96 ASP A C 1
ATOM 741 O O . ASP A 1 96 ? 17.013 34.914 -12.830 1.00 58.16 96 ASP A O 1
ATOM 745 N N . GLU A 1 97 ? 19.022 33.970 -13.210 1.00 59.00 97 GLU A N 1
ATOM 746 C CA . GLU A 1 97 ? 19.889 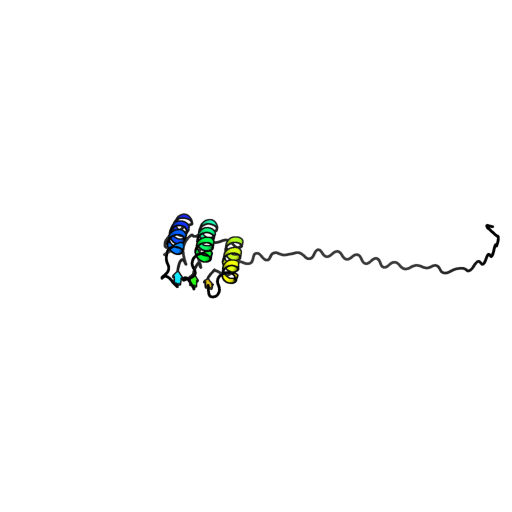35.114 -12.990 1.00 59.00 97 GLU A CA 1
ATOM 747 C C . GLU A 1 97 ? 19.707 36.102 -14.152 1.00 59.00 97 GLU A C 1
ATOM 749 O O . GLU A 1 97 ? 20.215 35.893 -15.253 1.00 59.00 97 GLU A O 1
ATOM 754 N N . HIS A 1 98 ? 19.019 37.219 -13.923 1.00 54.88 98 HIS A N 1
ATOM 755 C CA . HIS A 1 98 ? 19.237 38.409 -14.740 1.00 54.88 98 HIS A CA 1
ATOM 756 C C . HIS A 1 98 ? 19.493 39.622 -13.849 1.00 54.88 98 HIS A C 1
ATOM 758 O O . HIS A 1 98 ? 18.591 40.361 -13.456 1.00 54.88 98 HIS A O 1
ATOM 764 N N . GLU A 1 99 ? 20.783 39.804 -13.559 1.00 53.84 99 GLU A N 1
ATOM 765 C CA . GLU A 1 99 ? 21.390 41.104 -13.301 1.00 53.84 99 GLU A CA 1
ATOM 766 C C . GLU A 1 99 ? 20.999 42.085 -14.417 1.00 53.84 99 GLU A C 1
ATOM 768 O O . GLU A 1 99 ? 21.275 41.850 -15.593 1.00 53.84 99 GLU A O 1
ATOM 773 N N . HIS A 1 100 ? 20.415 43.220 -14.043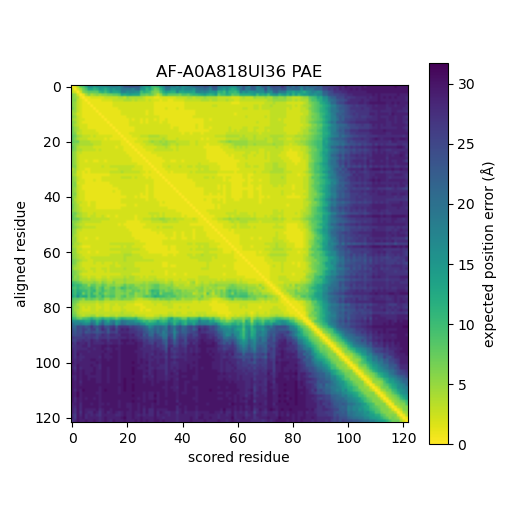 1.00 58.16 100 HIS A N 1
ATOM 774 C CA . HIS A 1 100 ? 20.639 44.462 -14.770 1.00 58.16 100 HIS A CA 1
ATOM 775 C C . HIS A 1 100 ? 21.003 45.536 -13.749 1.00 58.16 100 HIS A C 1
ATOM 777 O O . HIS A 1 100 ? 20.160 46.066 -13.026 1.00 58.16 100 HIS A O 1
ATOM 783 N N . VAL A 1 101 ? 22.310 45.767 -13.655 1.00 56.25 101 VAL A N 1
ATOM 784 C CA . VAL A 1 101 ? 22.914 46.926 -13.012 1.00 56.25 101 VAL A CA 1
ATOM 785 C C . VAL A 1 101 ? 22.921 48.021 -14.072 1.00 56.25 101 VAL A C 1
ATOM 787 O O . VAL A 1 101 ? 23.736 47.964 -14.986 1.00 56.25 101 VAL A O 1
ATOM 790 N N . ASP A 1 102 ? 22.010 48.983 -13.970 1.00 61.56 102 ASP A N 1
ATOM 791 C CA . ASP A 1 102 ? 22.156 50.252 -14.682 1.00 61.56 102 ASP A CA 1
ATOM 792 C C . ASP A 1 102 ? 22.684 51.274 -13.665 1.00 61.56 102 ASP A C 1
ATOM 794 O O . ASP A 1 102 ? 21.935 52.005 -13.014 1.00 61.56 102 ASP A O 1
ATOM 798 N N . GLU A 1 103 ? 24.002 51.243 -13.468 1.00 56.78 103 GLU A N 1
ATOM 799 C CA . GLU A 1 103 ? 24.761 52.426 -13.077 1.00 56.78 103 GLU A CA 1
ATOM 800 C C . GLU A 1 103 ? 24.971 53.238 -14.354 1.00 56.78 103 GLU A C 1
ATOM 802 O O . GLU A 1 103 ? 25.684 52.784 -15.239 1.00 56.78 103 GLU A O 1
ATOM 807 N N . ASP A 1 104 ? 24.360 54.416 -14.450 1.00 58.66 104 ASP A N 1
ATOM 808 C CA . ASP A 1 104 ? 24.941 55.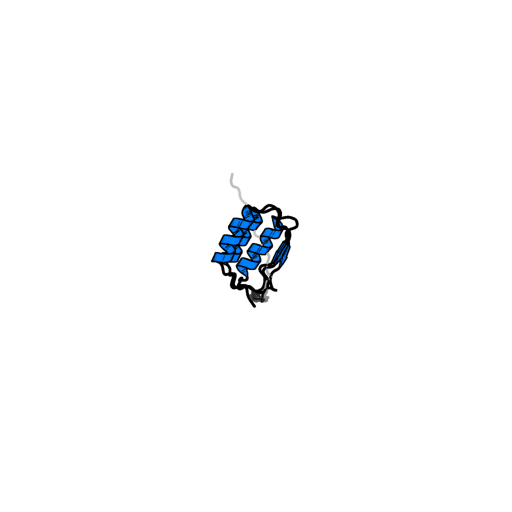530 -15.196 1.00 58.66 104 ASP A CA 1
ATOM 809 C C . ASP A 1 104 ? 24.523 56.837 -14.508 1.00 58.66 104 ASP A C 1
ATOM 811 O O . ASP A 1 104 ? 23.357 57.241 -14.462 1.00 58.66 104 ASP A O 1
ATOM 815 N N . GLU A 1 105 ? 25.535 57.439 -13.893 1.00 57.12 105 GLU A N 1
ATOM 816 C CA . GLU A 1 105 ? 25.606 58.819 -13.440 1.00 57.12 105 GLU A CA 1
ATOM 817 C C . GLU A 1 105 ? 25.427 59.758 -14.651 1.00 57.12 105 GLU A C 1
ATOM 819 O O . GLU A 1 105 ? 25.925 59.461 -15.730 1.00 57.12 105 GLU A O 1
ATOM 824 N N . ASP A 1 106 ? 24.714 60.880 -14.503 1.00 54.69 106 ASP A N 1
ATOM 825 C CA . ASP A 1 106 ? 25.306 62.203 -14.766 1.00 54.69 106 ASP A CA 1
ATOM 826 C C . ASP A 1 106 ? 24.297 63.364 -14.660 1.00 54.69 106 ASP A C 1
ATOM 828 O O . ASP A 1 106 ? 23.267 63.439 -15.329 1.00 54.69 106 ASP A O 1
ATOM 832 N N . GLU A 1 107 ? 24.662 64.262 -13.743 1.00 55.06 107 GLU A N 1
ATOM 833 C CA . GLU A 1 107 ? 24.592 65.727 -13.752 1.00 55.06 107 GLU A CA 1
ATOM 834 C C . GLU A 1 107 ? 23.520 66.458 -14.593 1.00 55.06 107 GLU A C 1
ATOM 836 O O . GLU A 1 107 ? 23.547 66.481 -15.818 1.00 55.06 107 GLU A O 1
ATOM 841 N N . HIS A 1 108 ? 22.708 67.287 -13.922 1.00 62.19 108 HIS A N 1
ATOM 842 C CA . HIS A 1 108 ? 22.941 68.739 -13.973 1.00 62.19 108 HIS A CA 1
ATOM 843 C C . HIS A 1 108 ? 22.079 69.514 -12.964 1.00 62.19 108 HIS A C 1
ATOM 845 O O . HIS A 1 108 ? 20.850 69.470 -12.968 1.00 62.19 108 HIS A O 1
ATOM 851 N N . VAL A 1 109 ? 22.779 70.263 -12.112 1.00 56.75 109 VAL A N 1
ATOM 852 C CA . VAL A 1 109 ? 22.282 71.388 -11.311 1.00 56.75 109 VAL A CA 1
ATOM 853 C C . VAL A 1 109 ? 22.239 72.632 -12.199 1.00 56.75 109 VAL A C 1
ATOM 855 O O . VAL A 1 109 ? 23.171 72.814 -12.981 1.00 56.75 109 VAL A O 1
ATOM 858 N N . ASP A 1 110 ? 21.191 73.451 -12.033 1.00 56.91 110 ASP A N 1
ATOM 859 C CA . ASP A 1 110 ? 21.066 74.904 -12.297 1.00 56.91 110 ASP A CA 1
ATOM 860 C C . ASP A 1 110 ? 19.673 75.201 -12.896 1.00 56.91 110 ASP A C 1
ATOM 862 O O . ASP A 1 110 ? 19.218 74.477 -13.771 1.00 56.91 110 ASP A O 1
ATOM 866 N N . LYS A 1 111 ? 18.916 76.241 -12.545 1.00 58.16 111 LYS A N 1
ATOM 867 C CA . LYS A 1 111 ? 19.113 77.420 -11.696 1.00 58.16 111 LYS A CA 1
ATOM 868 C C . LYS A 1 111 ? 17.731 77.987 -11.363 1.00 58.16 111 LYS A C 1
ATOM 870 O O . LYS A 1 111 ? 16.773 77.774 -12.104 1.00 58.16 111 LYS A O 1
ATOM 875 N N . ASP A 1 112 ? 17.682 78.730 -10.269 1.00 53.97 112 ASP A N 1
ATOM 876 C CA . ASP A 1 112 ? 16.617 79.662 -9.921 1.00 53.97 112 ASP A CA 1
ATOM 877 C C . ASP A 1 112 ? 16.234 80.554 -11.112 1.00 53.97 112 ASP A C 1
ATOM 879 O O . ASP A 1 112 ? 17.115 81.203 -11.671 1.00 53.97 112 ASP A O 1
ATOM 883 N N . GLU A 1 113 ? 14.943 80.661 -11.427 1.00 60.50 113 GLU A N 1
ATOM 884 C CA . GLU A 1 113 ? 14.353 81.909 -11.921 1.00 60.50 113 GLU A CA 1
ATOM 885 C C . GLU A 1 113 ? 12.987 82.090 -11.251 1.00 60.50 113 GLU A C 1
ATOM 887 O O . GLU A 1 113 ? 12.004 81.401 -11.532 1.00 60.50 113 GLU A O 1
ATOM 892 N N . ASP A 1 114 ? 12.988 83.011 -10.289 1.00 55.97 114 ASP A N 1
ATOM 893 C CA . ASP A 1 114 ? 11.838 83.810 -9.900 1.00 55.97 114 ASP A CA 1
ATOM 894 C C . ASP A 1 114 ? 11.081 84.291 -11.143 1.00 55.97 114 ASP A C 1
ATOM 896 O O . ASP A 1 114 ? 11.684 84.907 -12.013 1.00 55.97 114 ASP A O 1
ATOM 900 N N . GLU A 1 115 ? 9.756 84.156 -11.162 1.00 61.09 115 GLU A N 1
ATOM 901 C CA . GLU A 1 115 ? 8.908 85.228 -11.684 1.00 61.09 115 GLU A CA 1
ATOM 902 C C . GLU A 1 115 ? 7.508 85.152 -11.062 1.00 61.09 115 GLU A C 1
ATOM 904 O O . GLU A 1 115 ? 6.647 84.341 -11.403 1.00 61.09 115 GLU A O 1
ATOM 909 N N . HIS A 1 116 ? 7.300 86.042 -10.092 1.00 59.12 116 HIS A N 1
ATOM 910 C CA . HIS A 1 116 ? 5.995 86.577 -9.733 1.00 59.12 116 HIS A CA 1
ATOM 911 C C . HIS A 1 116 ? 5.254 87.043 -10.993 1.00 59.12 116 HIS A C 1
ATOM 913 O O . HIS A 1 116 ? 5.728 87.976 -11.634 1.00 59.12 116 HIS A O 1
ATOM 919 N N . VAL A 1 117 ? 4.028 86.569 -11.229 1.00 61.34 117 VAL A N 1
ATOM 920 C CA . VAL A 1 117 ? 2.972 87.466 -11.721 1.00 61.34 117 VAL A CA 1
ATOM 921 C C . VAL A 1 117 ? 1.626 87.085 -11.111 1.00 61.34 117 VAL A C 1
ATOM 923 O O . VAL A 1 117 ? 1.196 85.935 -11.132 1.00 61.34 117 VAL A O 1
ATOM 926 N N . ASN A 1 118 ? 1.023 88.103 -10.511 1.00 53.47 118 ASN A N 1
ATOM 927 C CA . ASN A 1 118 ? -0.309 88.160 -9.933 1.00 53.47 118 ASN A CA 1
ATOM 928 C C . ASN A 1 118 ? -1.397 88.145 -11.023 1.00 53.47 118 ASN A C 1
ATOM 930 O O . ASN A 1 118 ? -1.119 88.512 -12.160 1.00 53.47 118 ASN A O 1
ATOM 934 N N . GLU A 1 119 ? -2.629 87.826 -10.623 1.00 54.16 119 GLU A N 1
ATOM 935 C CA . GLU A 1 119 ? -3.847 88.658 -10.764 1.00 54.16 119 GLU A CA 1
ATOM 936 C C . GLU A 1 119 ? -5.099 87.783 -10.9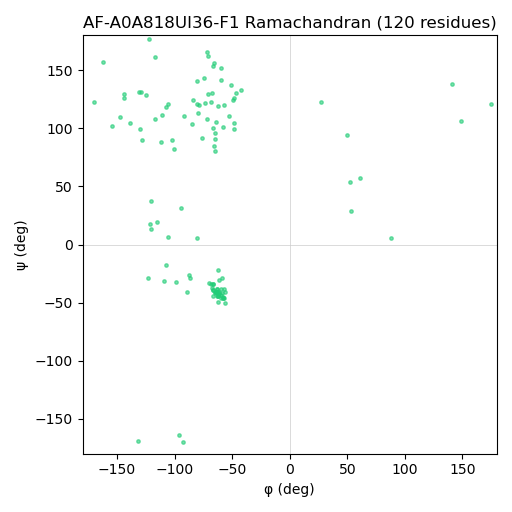45 1.00 54.16 119 GLU A C 1
ATOM 938 O O . GLU A 1 119 ? -5.324 87.166 -11.979 1.00 54.16 119 GLU A O 1
ATOM 943 N N . ASP A 1 120 ? -5.879 87.737 -9.863 1.00 53.78 120 ASP A N 1
ATOM 944 C CA . ASP A 1 120 ? -7.320 87.987 -9.830 1.00 53.78 120 ASP A CA 1
ATOM 945 C C . ASP A 1 120 ? -8.227 87.264 -10.841 1.00 53.78 120 ASP A C 1
ATOM 947 O O . ASP A 1 120 ? -8.578 87.797 -11.889 1.00 53.78 120 ASP A O 1
ATOM 951 N N . ASP A 1 121 ? -8.778 86.128 -10.408 1.00 54.03 121 ASP A N 1
ATOM 952 C CA . ASP A 1 121 ? -10.131 85.722 -10.797 1.00 54.03 121 ASP A CA 1
ATOM 953 C C . ASP A 1 121 ? -11.087 86.020 -9.627 1.00 54.03 121 ASP A C 1
ATOM 955 O O . ASP A 1 121 ? -11.243 85.176 -8.746 1.00 54.03 121 ASP A O 1
ATOM 959 N N . TYR A 1 122 ? -11.664 87.234 -9.593 1.00 48.31 122 TYR A N 1
ATOM 960 C CA . TYR A 1 122 ? -13.058 87.556 -9.201 1.00 48.31 122 TYR A CA 1
ATOM 961 C C . TYR A 1 122 ? -13.411 89.028 -9.460 1.00 48.31 122 TYR A C 1
ATOM 963 O O . TYR A 1 122 ? -12.683 89.921 -8.975 1.00 48.31 122 TYR A O 1
#

Solvent-accessible surface area (backbone atoms only — not comparable to full-atom values): 7501 Å² total; per-residue (Å²): 133,61,79,69,39,28,33,70,52,33,36,56,49,17,60,51,42,46,73,50,78,76,58,38,71,46,81,56,47,40,28,48,28,25,45,69,10,49,50,36,38,44,59,19,49,76,68,24,84,45,49,35,34,38,33,47,29,61,40,57,56,44,71,69,47,51,52,54,49,57,58,45,38,76,77,36,84,72,38,44,78,43,63,60,79,77,80,78,74,73,77,77,76,71,78,84,81,74,88,80,85,84,83,76,89,80,87,84,89,86,76,92,78,90,76,91,78,89,82,84,95,128

Mean predicted aligned error: 13.46 Å

Organism: NCBI:txid433720

Radius of gyration: 31.95 Å; Cα contacts (8 Å, |Δi|>4): 150; chains: 1; bounding box: 40×102×28 Å

Secondary structure (DSSP, 8-state):
------HHHHHHHHHHHHH-SS--EEE--SS---HHHHHHHHHHHHH--S--EEE--SS---HHHHHHHHHHHHHSTT-EEE-PPP------------------------------------

Sequence (122 aa):
MANQIGDEGAQYFANALQINKTLTTVNLAINIIGDEGAQHLADALQINKTVTTINLRFNEIGYDAKKQLRQICEKNIGLEINLDVDDDKVEDEGEDEHEHVDEDEDEHVDKDEDEHVNEDDY

InterPro domains:
  IPR001611 Leucine-rich repeat [PF13516] (3-14)
  IPR001611 Leucine-rich repeat [PF13516] (20-42)
  IPR001611 Leucine-rich repeat [PF13516] (48-63)
  IPR027038 Ran GTPase-activating protein [PTHR24113] (3-112)
  IPR032675 Leucine-rich repeat domain superfamily [G3DSA:3.80.10.10] (2-120)

Foldseek 3Di:
DAPQCELVNLLVVLVVLLPDQADQEEENARYAYELNSLVSNLVSLLNHLRHLEYEHENYRYAPVSVVSSVVSCVNHPRHDYHYDDHPDPPPCPPPPDDDDDPDDDDDDDDDDDDDDDDDDDD

Nearest PDB structures (foldseek):
  8j07-assembly1_5  TM=9.091E-01  e=1.493E-05  Homo sapiens
  4z94-assembly1_G  TM=8.886E-01  e=4.765E-05  Homo sapiens
  5irn-assembly1_A  TM=9.256E-01  e=2.547E-04  Oryctolagus cuniculus
  4k17-assembly1_A  TM=8.359E-01  e=2.099E-04  Mus musculus
  5wfn-assembly2_D  TM=7.942E-01  e=3.297E-04  Homo sapiens